Protein AF-A0A7C8HHB5-F1 (afdb_monomer)

Sequence (107 aa):
RRAWRRAARSRDTDARHRWRRREKDRLYAATMLAADWPRKGRRRLNDALGDTLGRERDARLLLARLKSEPAPHSAAAKSARRALRRAIRKLARKADDLGARLHRGGV

Radius of gyration: 16.06 Å; Cα contacts (8 Å, |Δi|>4): 86; chains: 1; bounding box: 35×22×47 Å

Mean predicted aligned error: 5.87 Å

Secondary structure (DSSP, 8-state):
-HHHHHHTT---HHHHHHHHHHHHHHHHHHHHSGGGSS-HHHHHHHHHHHHHHHHHHHHHHHHHHHHHSS-TTSHHHHHHHHHHHHHHHHHHHHHHHHHHHHHHT--

Foldseek 3Di:
DVLLVQLQVDPDLVSLVSVLVVLVVVLVVCVVCPPVDDDPVLNVLSVVLNVLSVQLSVLVVVLVVCVPDPPNPDPVNVVSNVVSVVSNVVSSVVSNVSSCCNVVVVD

Structure (mmCIF, N/CA/C/O backbone):
data_AF-A0A7C8HHB5-F1
#
_entry.id   AF-A0A7C8HHB5-F1
#
loop_
_atom_site.group_PDB
_atom_site.id
_atom_site.type_symbol
_atom_site.label_atom_id
_atom_site.label_alt_id
_atom_site.label_comp_id
_atom_site.label_asym_id
_atom_site.label_entity_id
_atom_site.label_seq_id
_atom_site.pdbx_PDB_ins_code
_atom_site.Cartn_x
_atom_site.Cartn_y
_atom_site.Cartn_z
_atom_site.occupancy
_atom_site.B_iso_or_equiv
_atom_site.auth_seq_id
_atom_site.auth_comp_id
_atom_site.auth_asym_id
_atom_site.auth_atom_id
_atom_site.pdbx_PDB_model_num
ATOM 1 N N . ARG A 1 1 ? -14.851 4.507 5.684 1.00 72.56 1 ARG A N 1
ATOM 2 C CA . ARG A 1 1 ? -15.504 3.403 4.934 1.00 72.56 1 ARG A CA 1
ATOM 3 C C . ARG A 1 1 ? -15.600 3.647 3.416 1.00 72.56 1 ARG A C 1
ATOM 5 O O . ARG A 1 1 ? -15.121 2.793 2.688 1.00 72.56 1 ARG A O 1
ATOM 12 N N . ARG A 1 2 ? -16.134 4.776 2.900 1.00 79.06 2 ARG A N 1
ATOM 13 C CA . ARG A 1 2 ? -16.253 5.023 1.432 1.00 79.06 2 ARG A CA 1
ATOM 14 C C . ARG A 1 2 ? -14.928 4.921 0.654 1.00 79.06 2 ARG A C 1
ATOM 16 O O . ARG A 1 2 ? -14.880 4.236 -0.358 1.00 79.06 2 ARG A O 1
ATOM 23 N N . ALA A 1 3 ? -13.856 5.548 1.149 1.00 80.44 3 ALA A N 1
ATOM 24 C CA . ALA A 1 3 ? -12.532 5.483 0.512 1.00 80.44 3 ALA A CA 1
ATOM 25 C C . ALA A 1 3 ? -11.985 4.046 0.427 1.00 80.44 3 ALA A C 1
ATOM 27 O O . ALA A 1 3 ? -11.516 3.643 -0.628 1.00 80.44 3 ALA A O 1
ATOM 28 N N . TRP A 1 4 ? -12.134 3.259 1.500 1.00 82.81 4 TRP A N 1
ATOM 29 C CA . TRP A 1 4 ? -11.798 1.833 1.502 1.00 82.81 4 TRP A CA 1
ATOM 30 C C . TRP A 1 4 ? -12.614 1.059 0.465 1.00 82.81 4 TRP A C 1
ATOM 32 O O . TRP A 1 4 ? -12.025 0.381 -0.359 1.00 82.81 4 TRP A O 1
ATOM 42 N N . ARG A 1 5 ? -13.947 1.204 0.430 1.00 84.19 5 ARG A N 1
ATOM 43 C CA . ARG A 1 5 ? -14.793 0.483 -0.544 1.00 84.19 5 ARG A CA 1
ATOM 44 C C . ARG A 1 5 ? -14.399 0.758 -1.999 1.00 84.19 5 ARG A C 1
ATOM 46 O O . ARG A 1 5 ? -14.453 -0.149 -2.813 1.00 84.19 5 ARG A O 1
ATOM 53 N N . ARG A 1 6 ? -13.993 1.993 -2.313 1.00 82.94 6 ARG A N 1
ATOM 54 C CA . ARG A 1 6 ? -13.542 2.389 -3.659 1.00 82.94 6 ARG A CA 1
ATOM 55 C C . ARG A 1 6 ? -12.125 1.909 -3.995 1.00 82.94 6 ARG A C 1
ATOM 57 O O . ARG A 1 6 ? -11.793 1.770 -5.164 1.00 82.94 6 ARG A O 1
ATOM 64 N N . ALA A 1 7 ? -11.278 1.718 -2.987 1.00 82.62 7 ALA A N 1
ATOM 65 C CA . ALA A 1 7 ? -9.873 1.363 -3.167 1.00 82.62 7 ALA A CA 1
ATOM 66 C C . ALA A 1 7 ? -9.597 -0.139 -3.010 1.00 82.62 7 ALA A C 1
ATOM 68 O O . ALA A 1 7 ? -8.644 -0.650 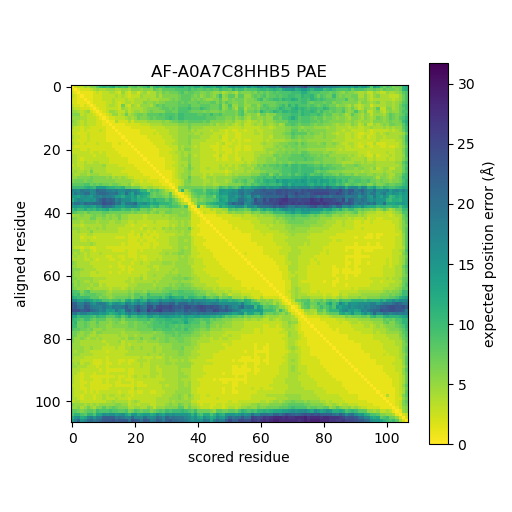-3.599 1.00 82.62 7 ALA A O 1
ATOM 69 N N . ALA A 1 8 ? -10.417 -0.843 -2.231 1.00 83.69 8 ALA A N 1
ATOM 70 C CA . ALA A 1 8 ? -10.313 -2.276 -2.011 1.00 83.69 8 ALA A CA 1
ATOM 71 C C . ALA A 1 8 ? -10.390 -3.003 -3.352 1.00 83.69 8 ALA A C 1
ATOM 73 O O . ALA A 1 8 ? -11.278 -2.724 -4.158 1.00 83.69 8 ALA A O 1
ATOM 74 N N . ARG A 1 9 ? -9.442 -3.912 -3.601 1.00 83.62 9 ARG A N 1
ATOM 75 C CA . ARG A 1 9 ? -9.284 -4.642 -4.872 1.00 83.62 9 ARG A CA 1
ATOM 76 C C . ARG A 1 9 ? -9.036 -3.759 -6.103 1.00 83.62 9 ARG A C 1
ATOM 78 O O . ARG A 1 9 ? -8.836 -4.287 -7.196 1.00 83.62 9 ARG A O 1
ATOM 85 N N . SER A 1 10 ? -8.985 -2.435 -5.947 1.00 85.06 10 SER A N 1
ATOM 86 C CA . SER A 1 10 ? -8.703 -1.521 -7.045 1.00 8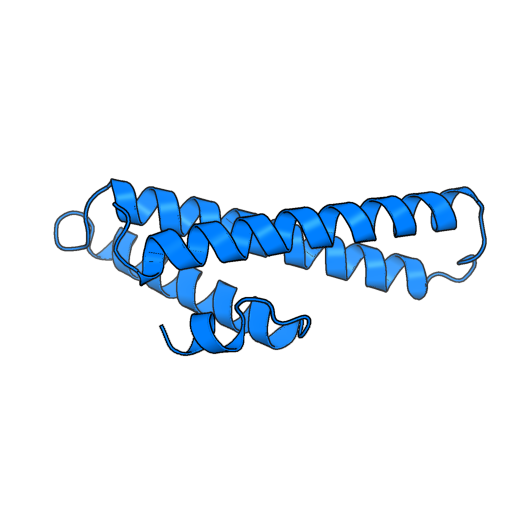5.06 10 SER A CA 1
ATOM 87 C C . SER A 1 10 ? -7.227 -1.580 -7.424 1.00 85.06 10 SER A C 1
ATOM 89 O O . SER A 1 10 ? -6.333 -1.648 -6.571 1.00 85.06 10 SER A O 1
ATOM 91 N N . ARG A 1 11 ? -6.974 -1.530 -8.734 1.00 80.94 11 ARG A N 1
ATOM 92 C CA . ARG A 1 11 ? -5.635 -1.341 -9.301 1.00 80.94 11 ARG A CA 1
ATOM 93 C C . ARG A 1 11 ? -5.255 0.136 -9.401 1.00 80.94 11 ARG A C 1
ATOM 95 O O . ARG A 1 11 ? -4.072 0.409 -9.588 1.00 80.94 11 ARG A O 1
ATOM 102 N N . ASP A 1 12 ? -6.201 1.057 -9.217 1.00 86.50 12 ASP A N 1
ATOM 103 C CA . ASP A 1 12 ? -5.957 2.500 -9.244 1.00 86.50 12 ASP A CA 1
ATOM 104 C C . ASP A 1 12 ? -5.050 2.921 -8.074 1.00 86.50 12 ASP A C 1
ATOM 106 O O . ASP A 1 12 ? -5.395 2.786 -6.896 1.00 86.50 12 ASP A O 1
ATOM 110 N N . THR A 1 13 ? -3.864 3.427 -8.414 1.00 84.38 13 THR A N 1
ATOM 111 C CA . THR A 1 13 ? -2.870 3.892 -7.441 1.00 84.38 13 THR A CA 1
ATOM 112 C C . THR A 1 13 ? -3.388 5.081 -6.635 1.00 84.38 13 THR A C 1
ATOM 114 O O . THR A 1 13 ? -3.120 5.156 -5.433 1.00 84.38 13 THR A O 1
ATOM 117 N N . ASP A 1 14 ? -4.178 5.964 -7.242 1.00 87.12 14 ASP A N 1
ATOM 118 C CA . ASP A 1 14 ? -4.677 7.166 -6.582 1.00 87.12 14 ASP A CA 1
ATOM 119 C C . ASP A 1 14 ? -5.809 6.839 -5.617 1.00 87.12 14 ASP A C 1
ATOM 121 O O . ASP A 1 14 ? -5.840 7.366 -4.502 1.00 87.12 14 ASP A O 1
ATOM 125 N N . ALA A 1 15 ? -6.703 5.913 -5.976 1.00 87.88 15 ALA A N 1
ATOM 126 C CA . ALA A 1 15 ? -7.695 5.387 -5.041 1.00 87.88 15 ALA A CA 1
ATOM 127 C C . ALA A 1 15 ? -7.031 4.773 -3.802 1.00 87.88 15 ALA A C 1
ATOM 129 O O . ALA A 1 15 ? -7.437 5.081 -2.676 1.00 87.88 15 ALA A O 1
ATOM 130 N N . ARG A 1 16 ? -5.977 3.966 -3.982 1.00 88.12 16 ARG A N 1
ATOM 131 C CA . ARG A 1 16 ? -5.240 3.360 -2.860 1.00 88.12 16 ARG A CA 1
ATOM 132 C C . ARG A 1 16 ? -4.482 4.394 -2.034 1.00 88.12 16 ARG A C 1
ATOM 134 O O . ARG A 1 16 ? -4.503 4.331 -0.806 1.00 88.12 16 ARG A O 1
ATOM 141 N N . HIS A 1 17 ? -3.901 5.406 -2.671 1.00 87.62 17 HIS A N 1
ATOM 142 C CA . HIS A 1 17 ? -3.256 6.507 -1.962 1.00 87.62 17 HIS A CA 1
ATOM 143 C C . HIS A 1 17 ? -4.258 7.367 -1.169 1.00 87.62 17 HIS A C 1
ATOM 145 O O . HIS A 1 17 ? -3.998 7.722 -0.017 1.00 87.62 17 HIS A O 1
ATOM 151 N N . ARG A 1 18 ? -5.438 7.661 -1.734 1.00 89.62 18 ARG A N 1
ATOM 152 C CA . ARG A 1 18 ? -6.543 8.324 -1.017 1.00 89.62 18 ARG A CA 1
ATOM 153 C C . ARG A 1 18 ? -7.005 7.499 0.180 1.00 89.62 18 ARG A C 1
ATOM 155 O O . ARG A 1 18 ? -7.263 8.065 1.239 1.00 89.62 18 ARG A O 1
ATOM 162 N N . TRP A 1 19 ? -7.093 6.178 0.031 1.00 90.25 19 TRP A N 1
ATOM 163 C 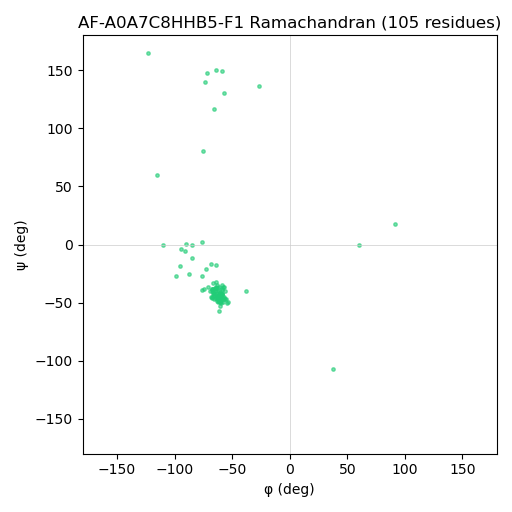CA . TRP A 1 19 ? -7.403 5.292 1.148 1.00 90.25 19 TRP A CA 1
ATOM 164 C C . TRP A 1 19 ? -6.342 5.394 2.250 1.00 90.25 19 TRP A C 1
ATOM 166 O O . TRP A 1 19 ? -6.711 5.684 3.387 1.00 90.25 19 TRP A O 1
ATOM 176 N N . ARG A 1 20 ? -5.049 5.297 1.913 1.00 90.50 20 ARG A N 1
ATOM 177 C CA . ARG A 1 20 ? -3.946 5.470 2.875 1.00 90.50 20 ARG A CA 1
ATOM 178 C C . ARG A 1 20 ? -4.040 6.785 3.645 1.00 90.50 20 ARG A C 1
ATOM 180 O O . ARG A 1 20 ? -3.957 6.761 4.867 1.00 90.50 20 ARG A O 1
ATOM 187 N N . ARG A 1 21 ? -4.229 7.916 2.951 1.00 91.31 21 ARG A N 1
ATOM 188 C CA . ARG A 1 21 ? -4.374 9.234 3.600 1.00 91.31 21 ARG A CA 1
ATOM 189 C C . ARG A 1 21 ? -5.486 9.210 4.645 1.00 91.31 21 ARG A C 1
ATOM 191 O O . ARG A 1 21 ? -5.238 9.499 5.804 1.00 91.31 21 ARG A O 1
ATOM 198 N N . ARG A 1 22 ? -6.668 8.715 4.269 1.00 89.81 22 ARG A N 1
ATOM 199 C CA . ARG A 1 22 ? -7.816 8.635 5.183 1.00 89.81 22 ARG A CA 1
ATOM 200 C C . ARG A 1 22 ? -7.599 7.710 6.381 1.00 89.81 22 ARG A C 1
ATOM 202 O O . ARG A 1 22 ? -8.205 7.950 7.418 1.00 89.81 22 ARG A O 1
ATOM 209 N N . GLU A 1 23 ? -6.829 6.632 6.245 1.00 89.38 23 GLU A N 1
ATOM 210 C CA . GLU A 1 23 ? -6.492 5.775 7.393 1.00 89.38 23 GLU A CA 1
ATOM 211 C C . GLU A 1 23 ? -5.452 6.429 8.305 1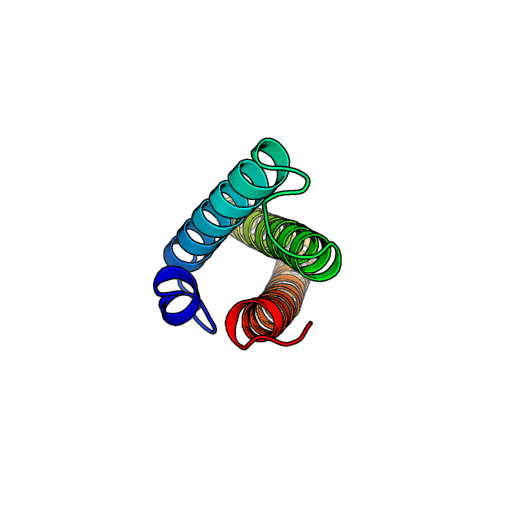.00 89.38 23 GLU A C 1
ATOM 213 O O . GLU A 1 23 ? -5.615 6.385 9.523 1.00 89.38 23 GLU A O 1
ATOM 218 N N . LYS A 1 24 ? -4.464 7.128 7.729 1.00 89.19 24 LYS 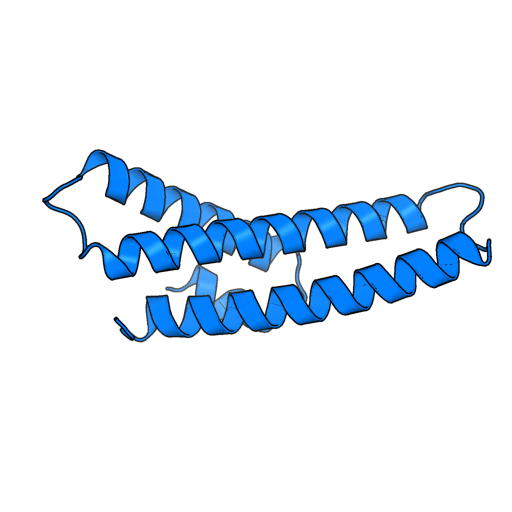A N 1
ATOM 219 C CA . LYS A 1 24 ? -3.496 7.932 8.484 1.00 89.19 24 LYS A CA 1
ATOM 220 C C . LYS A 1 24 ? -4.193 9.031 9.289 1.00 89.19 24 LYS A C 1
ATOM 222 O O . LYS A 1 24 ? -3.928 9.146 10.478 1.00 89.19 24 LYS A O 1
ATOM 227 N N . ASP A 1 25 ? -5.139 9.754 8.688 1.00 88.69 25 ASP A N 1
ATOM 228 C CA . ASP A 1 25 ? -5.928 10.781 9.385 1.00 88.69 25 ASP A CA 1
ATOM 229 C C . ASP A 1 25 ? -6.693 10.179 10.575 1.00 88.69 25 ASP A C 1
ATOM 231 O O . ASP A 1 25 ? -6.717 10.740 11.667 1.00 88.69 25 ASP A O 1
ATOM 235 N N . ARG A 1 26 ? -7.288 8.989 10.394 1.00 84.00 26 ARG A N 1
ATOM 236 C CA . ARG A 1 26 ? -7.985 8.279 11.479 1.00 84.00 26 ARG A CA 1
ATOM 237 C C . ARG A 1 26 ? -7.045 7.805 12.571 1.00 84.00 26 ARG A C 1
ATOM 239 O O . ARG A 1 26 ? -7.449 7.796 13.727 1.00 84.00 26 ARG A O 1
ATOM 246 N N . LEU A 1 27 ? -5.849 7.344 12.209 1.00 84.00 27 LEU A N 1
ATOM 247 C CA . LEU A 1 27 ? -4.841 6.939 13.179 1.00 84.00 27 LEU A CA 1
ATOM 248 C C . LEU A 1 27 ? -4.373 8.150 13.984 1.00 84.00 27 LEU A C 1
ATOM 250 O O . LEU A 1 27 ? -4.303 8.044 15.199 1.00 84.00 27 LEU A O 1
ATOM 254 N N . TYR A 1 28 ? -4.145 9.290 13.326 1.00 85.62 28 TYR A N 1
ATOM 255 C CA . TYR A 1 28 ? -3.746 10.530 13.984 1.00 85.62 28 TYR A CA 1
ATOM 256 C C . TYR A 1 28 ? -4.818 11.027 14.960 1.00 85.62 28 TYR A C 1
ATOM 258 O O . TYR A 1 28 ? -4.526 11.229 16.137 1.00 85.62 28 TYR A O 1
ATOM 266 N N . ALA A 1 29 ? -6.077 11.091 14.512 1.00 83.56 29 ALA A N 1
ATOM 267 C CA . ALA A 1 29 ? -7.210 11.396 15.385 1.00 83.56 29 ALA A CA 1
ATOM 268 C C . ALA A 1 29 ? -7.299 10.413 16.567 1.00 83.56 29 ALA A C 1
ATOM 270 O O . ALA A 1 29 ? -7.518 10.827 17.698 1.00 83.56 29 ALA A O 1
ATOM 271 N N . ALA A 1 30 ? -7.047 9.118 16.330 1.00 79.69 30 ALA A N 1
ATOM 272 C CA . ALA A 1 30 ? -7.016 8.111 17.389 1.00 79.69 30 ALA A CA 1
ATOM 273 C C . ALA A 1 30 ? -5.893 8.297 18.399 1.00 79.69 30 ALA A C 1
ATOM 275 O O . ALA A 1 30 ? -6.084 8.019 19.575 1.00 79.69 30 ALA A O 1
ATOM 276 N N . THR A 1 31 ? -4.719 8.728 17.950 1.00 79.12 31 THR A N 1
ATOM 277 C CA . THR A 1 31 ? -3.611 9.039 18.852 1.00 79.12 31 THR A CA 1
ATOM 278 C C . THR A 1 31 ? -3.866 10.298 19.664 1.00 79.12 31 THR A C 1
ATOM 280 O O . THR A 1 31 ? -3.502 10.307 20.832 1.00 79.12 31 THR A O 1
ATOM 283 N N . MET A 1 32 ? -4.507 11.321 19.088 1.00 82.94 32 MET A N 1
ATOM 284 C CA . MET A 1 32 ? -4.829 12.559 19.810 1.00 82.94 32 MET A CA 1
ATOM 285 C C . MET A 1 32 ? -5.905 12.344 20.874 1.00 82.94 32 MET A C 1
ATOM 287 O O . MET A 1 32 ? -5.799 12.878 21.967 1.00 82.94 32 MET A O 1
ATOM 291 N N . LEU A 1 33 ? -6.917 11.536 20.558 1.00 78.38 33 LEU A N 1
ATOM 292 C CA . LEU A 1 33 ? -8.039 11.249 21.452 1.00 78.38 33 LEU A CA 1
ATOM 293 C C . LEU A 1 33 ? -7.743 10.104 22.442 1.00 78.38 33 LEU A C 1
ATOM 295 O O . LEU A 1 33 ? -8.593 9.764 23.253 1.00 78.38 33 LEU A O 1
ATOM 299 N N . ALA A 1 34 ? -6.547 9.508 22.372 1.00 70.19 34 ALA A N 1
ATOM 300 C CA . ALA A 1 34 ? -6.005 8.519 23.304 1.00 70.19 34 ALA A CA 1
ATOM 301 C C . ALA A 1 34 ? -7.038 7.508 23.858 1.00 70.19 34 ALA A C 1
ATOM 303 O O . ALA A 1 34 ? -7.434 6.590 23.136 1.00 70.19 34 ALA A O 1
ATOM 304 N N . ALA A 1 35 ? -7.421 7.631 25.134 1.00 67.31 35 ALA A N 1
ATOM 305 C CA . ALA A 1 35 ? -8.312 6.701 25.834 1.00 67.31 35 ALA A CA 1
ATOM 306 C C . ALA A 1 35 ? -9.785 6.794 25.389 1.00 67.31 35 ALA A C 1
ATOM 308 O O . ALA A 1 35 ? -10.515 5.813 25.521 1.00 67.31 35 ALA A O 1
ATOM 309 N N . ASP A 1 36 ? -10.189 7.916 24.790 1.00 70.56 36 ASP A N 1
ATOM 310 C CA . ASP A 1 36 ? -11.571 8.199 24.381 1.00 70.56 36 ASP A CA 1
ATOM 311 C C . ASP A 1 36 ? -11.878 7.725 22.946 1.00 70.56 36 ASP A C 1
ATOM 313 O O . ASP A 1 36 ? -12.989 7.874 22.433 1.00 70.56 36 ASP A O 1
ATOM 317 N N . TRP A 1 37 ? -10.895 7.119 22.268 1.00 65.38 37 TRP A N 1
ATOM 318 C CA . TRP A 1 37 ? -11.002 6.606 20.896 1.00 65.38 37 TRP A CA 1
ATOM 319 C C . TRP A 1 37 ? -10.644 5.102 20.852 1.00 65.38 37 TRP A C 1
ATOM 321 O O . TRP A 1 37 ? -10.155 4.525 21.820 1.00 65.38 37 TRP A O 1
ATOM 331 N N . PRO A 1 38 ? -10.967 4.374 19.769 1.00 65.44 38 PRO A N 1
ATOM 332 C CA . PRO A 1 38 ? -11.332 2.973 19.808 1.00 65.44 38 PRO A CA 1
ATOM 333 C C . PRO A 1 38 ? -10.209 2.050 20.288 1.00 65.44 38 PRO A C 1
ATOM 335 O O . PRO A 1 38 ? -9.029 2.250 20.005 1.00 65.44 38 PRO A O 1
ATOM 338 N N . ARG A 1 39 ? -10.658 0.952 20.909 1.00 72.94 39 ARG A N 1
ATOM 339 C CA . ARG A 1 39 ? -9.902 -0.175 21.480 1.00 72.94 39 ARG A CA 1
ATOM 340 C C . ARG A 1 39 ? -8.532 -0.424 20.827 1.00 72.94 39 ARG A C 1
ATOM 342 O O . ARG A 1 39 ? -8.423 -0.528 19.604 1.00 72.94 39 ARG A O 1
ATOM 349 N N . LYS A 1 40 ? -7.510 -0.668 21.661 1.00 75.50 40 LYS A N 1
ATOM 350 C CA . LYS A 1 40 ? -6.096 -0.965 21.318 1.00 75.50 40 LYS A CA 1
ATOM 351 C C . LYS A 1 40 ? -5.900 -1.856 20.077 1.00 75.50 40 LYS A C 1
ATOM 353 O O . LYS A 1 40 ? -5.012 -1.593 19.265 1.00 75.50 40 LYS A O 1
ATOM 358 N N . GLY A 1 41 ? -6.741 -2.880 19.893 1.00 79.88 41 GLY A N 1
ATOM 359 C CA . GLY A 1 41 ? -6.709 -3.766 18.720 1.00 79.88 41 GLY A CA 1
ATOM 360 C C . GLY A 1 41 ? -6.984 -3.050 17.390 1.00 79.88 41 GLY A C 1
ATOM 361 O O . GLY A 1 41 ? -6.283 -3.274 16.404 1.00 79.88 41 GLY A O 1
ATOM 362 N N . ARG A 1 42 ? -7.931 -2.107 17.368 1.00 83.19 42 ARG A N 1
ATOM 363 C CA . ARG A 1 42 ? -8.260 -1.308 16.182 1.00 83.19 42 ARG A CA 1
ATOM 364 C C . ARG A 1 42 ? -7.119 -0.368 15.791 1.00 83.19 42 ARG A C 1
ATOM 366 O O . ARG A 1 42 ? -6.852 -0.219 14.601 1.00 83.19 42 ARG A O 1
ATOM 373 N N . ARG A 1 43 ? -6.425 0.225 16.771 1.00 82.25 43 ARG A N 1
ATOM 374 C CA . ARG A 1 43 ? -5.244 1.072 16.530 1.00 82.25 43 ARG A CA 1
ATOM 375 C C . ARG A 1 43 ? -4.123 0.278 15.860 1.00 82.25 43 ARG A C 1
ATOM 377 O O . ARG A 1 43 ? -3.631 0.707 14.824 1.00 82.25 43 ARG A O 1
ATOM 384 N N . ARG A 1 44 ? -3.797 -0.908 16.388 1.00 85.56 44 ARG A N 1
ATOM 385 C CA . ARG A 1 44 ? -2.791 -1.815 15.800 1.00 85.56 44 ARG A CA 1
ATOM 386 C C . ARG A 1 44 ? -3.139 -2.225 14.367 1.00 85.56 44 ARG A C 1
ATOM 388 O O . ARG A 1 44 ? -2.271 -2.233 13.504 1.00 85.56 44 ARG A O 1
ATOM 395 N N . LEU A 1 45 ? -4.408 -2.543 14.099 1.00 88.62 45 LEU A N 1
ATOM 396 C CA . LEU A 1 45 ? -4.861 -2.872 12.743 1.00 88.62 45 LEU A CA 1
ATOM 397 C C . LEU A 1 45 ? -4.755 -1.680 11.785 1.00 88.62 45 LEU A C 1
ATOM 399 O O . LEU A 1 45 ? -4.387 -1.868 10.628 1.00 88.62 45 LEU A O 1
ATOM 403 N N . ASN A 1 46 ? -5.080 -0.471 12.250 1.00 87.56 46 ASN A N 1
ATOM 404 C CA . ASN A 1 46 ? -4.985 0.742 11.440 1.00 87.56 46 ASN A CA 1
ATOM 405 C C . ASN A 1 46 ? -3.522 1.085 11.105 1.00 87.56 46 ASN A C 1
ATOM 407 O O . ASN A 1 46 ? -3.204 1.373 9.955 1.00 87.56 46 ASN A O 1
ATOM 411 N N . ASP A 1 47 ? -2.628 0.957 12.084 1.00 89.19 47 ASP A N 1
ATOM 412 C CA . ASP A 1 47 ? -1.185 1.139 11.913 1.00 89.19 47 ASP A CA 1
ATOM 413 C C . ASP A 1 47 ? -0.601 0.141 10.896 1.00 89.19 47 ASP A C 1
ATOM 415 O O . ASP A 1 47 ? -0.071 0.526 9.853 1.00 89.19 47 ASP A O 1
ATOM 419 N N . ALA A 1 48 ? -0.864 -1.157 11.095 1.00 92.50 48 ALA A N 1
ATOM 420 C CA . ALA A 1 48 ? -0.436 -2.208 10.172 1.00 92.50 48 ALA A CA 1
ATOM 421 C C . ALA A 1 48 ? -0.988 -2.022 8.744 1.00 92.50 48 ALA A C 1
ATOM 423 O O . ALA A 1 48 ? -0.322 -2.358 7.754 1.00 92.50 48 ALA A O 1
ATOM 424 N N . LEU A 1 49 ? -2.215 -1.507 8.615 1.00 92.69 49 LEU A N 1
ATOM 425 C CA . LEU A 1 49 ? -2.813 -1.171 7.325 1.00 92.69 49 LEU A CA 1
ATOM 426 C C . LEU A 1 49 ? -2.094 0.015 6.669 1.00 92.69 49 LEU A C 1
ATOM 428 O O . LEU A 1 49 ? -1.785 -0.051 5.476 1.00 92.69 49 LEU A O 1
ATOM 432 N N . GLY A 1 50 ? -1.810 1.070 7.436 1.00 91.69 50 GLY A N 1
ATOM 433 C CA . GLY A 1 50 ? -1.067 2.246 6.986 1.00 91.69 50 GLY A CA 1
ATOM 434 C C . GLY A 1 50 ? 0.312 1.885 6.435 1.00 91.69 50 GLY A C 1
ATOM 435 O O . GLY A 1 50 ? 0.648 2.285 5.315 1.00 91.69 50 GLY A O 1
ATOM 436 N N . ASP A 1 51 ? 1.053 1.053 7.164 1.00 93.56 51 ASP A N 1
ATOM 437 C CA . ASP A 1 51 ? 2.361 0.534 6.757 1.00 93.56 51 ASP A CA 1
ATOM 438 C C . ASP A 1 51 ? 2.285 -0.301 5.484 1.00 93.56 51 ASP A C 1
ATOM 440 O O . ASP A 1 51 ? 3.077 -0.129 4.553 1.00 93.56 51 ASP A O 1
ATOM 444 N N . THR A 1 52 ? 1.306 -1.205 5.411 1.00 95.62 52 THR A N 1
ATOM 445 C CA . THR A 1 52 ? 1.144 -2.084 4.248 1.00 95.62 52 THR A CA 1
ATOM 446 C C . THR A 1 52 ? 0.816 -1.273 2.990 1.00 95.62 52 THR A C 1
ATOM 448 O O . THR A 1 52 ? 1.413 -1.509 1.939 1.00 95.62 52 THR A O 1
ATOM 451 N N . LEU A 1 53 ? -0.077 -0.281 3.095 1.00 91.25 53 LEU A N 1
ATOM 452 C CA . LEU A 1 53 ? -0.398 0.638 1.997 1.00 91.25 53 LEU A CA 1
ATOM 453 C C . LEU A 1 53 ? 0.788 1.541 1.623 1.00 91.25 53 LEU A C 1
ATOM 455 O O . LEU A 1 53 ? 0.941 1.886 0.451 1.00 91.25 53 LEU A O 1
ATOM 459 N N . GLY A 1 54 ? 1.623 1.924 2.595 1.00 92.88 54 GLY A N 1
ATOM 460 C CA . GLY A 1 54 ? 2.873 2.653 2.362 1.00 92.88 54 GLY A CA 1
ATOM 461 C C . GLY A 1 54 ? 3.839 1.845 1.499 1.00 92.88 54 GLY A C 1
ATOM 462 O O . GLY A 1 54 ? 4.155 2.252 0.385 1.00 92.88 54 GLY A O 1
ATOM 463 N N . ARG A 1 55 ? 4.184 0.632 1.943 1.00 95.06 55 ARG A N 1
ATOM 464 C CA . ARG A 1 55 ? 5.070 -0.277 1.196 1.00 95.06 55 ARG A CA 1
ATOM 465 C C . ARG A 1 55 ? 4.531 -0.608 -0.196 1.00 95.06 55 ARG A C 1
ATOM 467 O O . ARG A 1 55 ? 5.297 -0.733 -1.149 1.00 95.06 55 ARG A O 1
ATOM 474 N N . GLU A 1 56 ? 3.210 -0.756 -0.340 1.00 94.38 56 GLU A N 1
ATOM 475 C CA . GLU A 1 56 ? 2.584 -0.966 -1.650 1.00 94.38 56 GLU A CA 1
ATOM 476 C C . GLU A 1 56 ? 2.812 0.234 -2.583 1.00 94.38 56 GLU A C 1
ATOM 478 O O . GLU A 1 56 ? 3.143 0.053 -3.759 1.00 94.38 56 GLU A O 1
ATOM 483 N N . ARG A 1 57 ? 2.644 1.459 -2.069 1.00 92.94 57 ARG A N 1
ATOM 484 C CA . ARG A 1 57 ? 2.871 2.695 -2.825 1.00 92.94 57 ARG A CA 1
ATOM 485 C C . ARG A 1 57 ? 4.328 2.815 -3.260 1.00 92.94 57 ARG A C 1
ATOM 487 O O . ARG A 1 57 ? 4.559 3.101 -4.434 1.00 92.94 57 ARG A O 1
ATOM 494 N N . ASP A 1 58 ? 5.268 2.542 -2.364 1.00 93.94 58 ASP A N 1
ATOM 495 C CA . ASP A 1 58 ? 6.703 2.625 -2.650 1.00 93.94 58 ASP A CA 1
ATOM 496 C C . ASP A 1 58 ? 7.106 1.616 -3.727 1.00 93.94 58 ASP A C 1
ATOM 498 O O . ASP A 1 58 ? 7.756 1.972 -4.707 1.00 93.94 58 ASP A O 1
ATOM 502 N N . ALA A 1 59 ? 6.613 0.376 -3.642 1.00 94.00 59 ALA A N 1
ATOM 503 C CA . ALA A 1 59 ? 6.857 -0.633 -4.670 1.00 94.00 59 ALA A CA 1
ATOM 504 C C . ALA A 1 59 ? 6.297 -0.222 -6.047 1.00 94.00 59 ALA A C 1
ATOM 506 O O . ALA A 1 59 ? 6.919 -0.488 -7.080 1.00 94.00 59 ALA A O 1
ATOM 507 N N . ARG A 1 60 ? 5.136 0.449 -6.088 1.00 92.94 60 ARG A N 1
ATOM 508 C CA . ARG A 1 60 ? 4.577 1.009 -7.333 1.00 92.94 60 ARG A CA 1
ATOM 509 C C . ARG A 1 60 ? 5.426 2.161 -7.876 1.00 92.94 60 ARG A C 1
ATOM 511 O O . ARG A 1 60 ? 5.606 2.231 -9.088 1.00 92.94 60 ARG A O 1
ATOM 518 N N . LEU A 1 61 ? 5.943 3.035 -7.009 1.00 92.19 61 LEU A N 1
ATOM 519 C CA . LEU A 1 61 ? 6.835 4.136 -7.393 1.00 92.19 61 LEU A CA 1
ATOM 520 C C . LEU A 1 61 ? 8.160 3.614 -7.954 1.00 92.19 61 LEU A C 1
ATOM 522 O O . LEU A 1 61 ? 8.566 4.034 -9.033 1.00 92.19 61 LEU A O 1
ATOM 526 N N . LEU A 1 62 ? 8.776 2.633 -7.291 1.00 92.75 62 LEU A N 1
ATOM 527 C CA . LEU A 1 62 ? 9.986 1.965 -7.775 1.00 92.75 62 LEU A CA 1
ATOM 528 C C . LEU A 1 62 ? 9.755 1.287 -9.129 1.00 92.75 62 LEU A C 1
ATOM 530 O O . LEU A 1 62 ? 10.574 1.410 -10.035 1.00 92.75 62 LEU A O 1
ATOM 534 N N . LEU A 1 63 ? 8.611 0.616 -9.308 1.00 92.31 63 LEU A N 1
ATOM 535 C CA . LEU A 1 63 ? 8.255 0.015 -10.593 1.00 92.31 63 LEU A CA 1
ATOM 536 C C . LEU A 1 63 ? 8.062 1.067 -11.696 1.00 92.31 63 LEU A C 1
ATOM 538 O O . LEU A 1 63 ? 8.379 0.783 -12.848 1.00 92.31 63 LEU A O 1
ATOM 542 N N . ALA A 1 64 ? 7.511 2.238 -11.372 1.00 90.81 64 ALA A N 1
ATOM 543 C CA . ALA A 1 64 ? 7.373 3.338 -12.322 1.00 90.81 64 ALA A CA 1
ATOM 544 C C . ALA A 1 64 ? 8.746 3.909 -12.705 1.00 90.81 64 ALA A C 1
ATOM 546 O O . ALA A 1 64 ? 9.027 4.041 -13.891 1.00 90.81 64 ALA A O 1
ATOM 547 N N . ARG A 1 65 ? 9.626 4.130 -11.721 1.00 90.50 65 ARG A N 1
ATOM 548 C CA . ARG A 1 65 ? 10.990 4.629 -11.937 1.00 90.50 65 ARG A CA 1
ATOM 549 C C . ARG A 1 65 ? 11.831 3.684 -12.801 1.00 90.50 65 ARG A C 1
ATOM 551 O O . ARG A 1 65 ? 12.418 4.112 -13.783 1.00 90.50 65 ARG A O 1
ATOM 558 N N . LEU A 1 66 ? 11.773 2.379 -12.536 1.00 88.94 66 LEU A N 1
ATOM 559 C CA . LEU A 1 66 ? 12.442 1.360 -13.361 1.00 88.94 66 LEU A CA 1
ATOM 560 C C . LEU A 1 66 ? 11.913 1.268 -14.801 1.00 88.94 66 LEU A C 1
ATOM 562 O O . LEU A 1 66 ? 12.532 0.626 -15.647 1.00 88.94 66 LEU A O 1
ATOM 566 N N . LYS A 1 67 ? 10.725 1.810 -15.090 1.00 86.75 67 LYS A N 1
ATOM 567 C CA . LYS A 1 67 ? 10.206 1.882 -16.463 1.00 86.75 67 LYS A CA 1
ATOM 568 C C . LYS A 1 67 ? 10.671 3.136 -17.197 1.00 86.75 67 LYS A C 1
ATOM 570 O O . LYS A 1 67 ? 10.686 3.098 -18.419 1.00 86.75 67 LYS A O 1
ATOM 575 N N . SER A 1 68 ? 10.991 4.208 -16.475 1.00 86.00 68 SER A N 1
ATOM 576 C CA . SER A 1 68 ? 11.428 5.483 -17.048 1.00 86.00 68 SER A CA 1
ATOM 577 C C . SER A 1 68 ? 12.947 5.590 -17.214 1.00 86.00 68 SER A C 1
ATOM 579 O O . SER A 1 68 ? 13.418 6.586 -17.745 1.00 86.00 68 SER A O 1
ATOM 581 N N . GLU A 1 69 ? 13.723 4.614 -16.736 1.00 82.56 69 GLU A N 1
ATOM 582 C CA . GLU A 1 69 ? 15.180 4.601 -16.905 1.00 82.56 69 GLU A CA 1
ATOM 583 C C . GLU A 1 69 ? 15.604 4.292 -18.355 1.00 82.56 69 GLU A C 1
ATOM 585 O O . GLU A 1 69 ? 14.937 3.497 -19.021 1.00 82.56 69 GLU A O 1
ATOM 590 N N . PRO A 1 70 ? 16.735 4.857 -18.829 1.00 69.25 70 PRO A N 1
ATOM 591 C CA . PRO A 1 70 ? 17.185 4.769 -20.224 1.00 69.25 70 PRO A CA 1
ATOM 592 C C . PRO A 1 70 ? 17.637 3.368 -20.673 1.00 69.25 70 PRO A C 1
ATOM 594 O O . PRO A 1 70 ? 17.658 3.094 -21.868 1.00 69.25 70 PRO A O 1
ATOM 597 N N . ALA A 1 71 ? 17.920 2.442 -19.746 1.00 69.50 71 ALA A N 1
ATOM 598 C CA . ALA A 1 71 ? 18.250 1.043 -20.053 1.00 69.50 71 ALA A CA 1
ATOM 599 C C . ALA A 1 71 ? 17.203 0.044 -19.502 1.00 69.50 71 ALA A C 1
ATOM 601 O O . ALA A 1 71 ? 17.530 -0.860 -18.723 1.00 69.50 71 ALA A O 1
ATOM 602 N N . PRO A 1 72 ? 15.921 0.129 -19.910 1.00 70.25 72 PRO A N 1
ATOM 603 C CA . PRO A 1 72 ? 14.830 -0.614 -19.282 1.00 70.25 72 PRO A CA 1
ATOM 604 C C . PRO A 1 72 ? 14.805 -2.105 -19.668 1.00 70.25 72 PRO A C 1
ATOM 606 O O . PRO A 1 72 ? 13.897 -2.833 -19.255 1.00 70.25 72 PRO A O 1
ATOM 609 N N . HIS A 1 73 ? 15.754 -2.593 -20.472 1.00 77.06 73 HIS A N 1
ATOM 610 C CA . HIS A 1 73 ? 15.733 -3.942 -21.050 1.00 77.06 73 HIS A CA 1
ATOM 611 C C . HIS A 1 73 ? 16.780 -4.909 -20.485 1.00 77.06 73 HIS A C 1
ATOM 613 O O . HIS A 1 73 ? 16.756 -6.082 -20.871 1.00 77.06 73 HIS A O 1
ATOM 619 N N . SER A 1 74 ? 17.620 -4.483 -19.535 1.00 85.94 74 SER A N 1
ATOM 620 C CA . SER A 1 74 ? 18.589 -5.382 -18.895 1.00 85.94 74 SER A CA 1
ATOM 621 C C . SER A 1 74 ? 17.896 -6.572 -18.209 1.00 85.94 74 SER A C 1
ATOM 623 O O . SER A 1 74 ? 16.752 -6.478 -17.741 1.00 85.94 74 SER A O 1
ATOM 625 N N . ALA A 1 75 ? 18.575 -7.722 -18.146 1.00 87.06 75 ALA A N 1
ATOM 626 C CA . ALA A 1 75 ? 18.051 -8.914 -17.472 1.00 87.06 75 ALA A CA 1
ATOM 627 C C . ALA A 1 75 ? 17.747 -8.634 -15.987 1.00 87.06 75 ALA A C 1
ATOM 629 O O . ALA A 1 75 ? 16.689 -9.023 -15.481 1.00 87.06 75 ALA A O 1
ATOM 630 N N . ALA A 1 76 ? 18.613 -7.857 -15.326 1.00 87.62 76 ALA A N 1
ATOM 631 C CA . ALA A 1 76 ? 18.406 -7.368 -13.967 1.00 87.62 76 ALA A CA 1
ATOM 632 C C . ALA A 1 76 ? 17.132 -6.510 -13.850 1.00 87.62 76 ALA A C 1
ATOM 634 O O . ALA A 1 76 ? 16.281 -6.796 -13.006 1.00 87.62 76 ALA A O 1
ATOM 635 N N . ALA A 1 77 ? 16.916 -5.538 -14.746 1.00 87.06 77 ALA A N 1
ATOM 636 C CA . ALA A 1 77 ? 15.707 -4.708 -14.747 1.00 87.06 77 ALA A CA 1
ATOM 637 C C . ALA A 1 77 ? 14.433 -5.532 -15.016 1.00 87.06 77 ALA A C 1
ATOM 639 O O . ALA A 1 77 ? 13.380 -5.303 -14.412 1.00 87.06 77 ALA A O 1
ATOM 640 N N . LYS A 1 78 ? 14.493 -6.539 -15.898 1.00 88.12 78 LYS A N 1
ATOM 641 C CA . LYS A 1 78 ? 13.381 -7.485 -16.114 1.00 88.12 78 LYS A CA 1
ATOM 642 C C . LYS A 1 78 ? 13.062 -8.271 -14.836 1.00 88.12 78 LYS A C 1
ATOM 644 O O . LYS A 1 78 ? 11.888 -8.340 -14.453 1.00 88.12 78 LYS A O 1
ATOM 649 N N . SER A 1 79 ? 14.080 -8.802 -14.157 1.00 90.81 79 SER A N 1
ATOM 650 C CA . SER A 1 79 ? 13.925 -9.541 -12.897 1.00 90.81 79 SER A CA 1
ATOM 651 C C . SER A 1 79 ? 13.357 -8.657 -11.779 1.00 90.81 79 SER A C 1
ATOM 653 O O . SER A 1 79 ? 12.331 -8.997 -11.181 1.00 90.81 79 SER A O 1
ATOM 655 N N . ALA A 1 80 ? 13.919 -7.460 -11.585 1.00 91.19 80 ALA A N 1
ATOM 656 C CA . ALA A 1 80 ? 13.463 -6.482 -10.598 1.00 91.19 80 ALA A CA 1
ATOM 657 C C . ALA A 1 80 ? 11.991 -6.090 -10.811 1.00 91.19 80 ALA A C 1
ATOM 659 O O . ALA A 1 80 ? 11.185 -6.125 -9.879 1.00 91.19 80 ALA A O 1
ATOM 660 N N . ARG A 1 81 ? 11.578 -5.816 -12.058 1.00 92.06 81 ARG A N 1
ATOM 661 C CA . ARG A 1 81 ? 10.168 -5.524 -12.377 1.00 92.06 81 ARG A CA 1
ATOM 662 C C . ARG A 1 81 ? 9.246 -6.705 -12.071 1.00 92.06 81 ARG A C 1
ATOM 664 O O . ARG A 1 81 ? 8.124 -6.497 -11.604 1.00 92.06 81 ARG A O 1
ATOM 671 N N . ARG A 1 82 ? 9.684 -7.947 -12.316 1.00 93.25 82 ARG A N 1
ATOM 672 C CA . ARG A 1 82 ? 8.909 -9.153 -11.972 1.00 93.25 82 ARG A CA 1
ATOM 673 C C . ARG A 1 82 ? 8.757 -9.293 -10.457 1.00 93.25 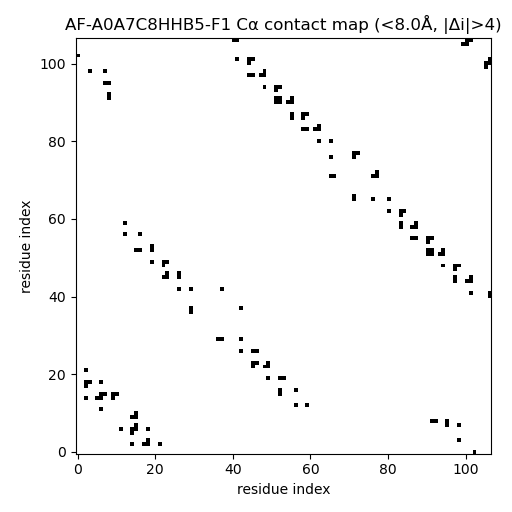82 ARG A C 1
ATOM 675 O O . ARG A 1 82 ? 7.641 -9.544 -9.995 1.00 93.25 82 ARG A O 1
ATOM 682 N N . ALA A 1 83 ? 9.834 -9.087 -9.702 1.00 94.94 83 ALA A N 1
ATOM 683 C CA . ALA A 1 83 ? 9.825 -9.114 -8.242 1.00 94.94 83 ALA A CA 1
ATOM 684 C C . ALA A 1 83 ? 8.895 -8.035 -7.662 1.00 94.94 83 ALA A C 1
ATOM 686 O O . ALA A 1 83 ? 7.998 -8.354 -6.880 1.00 94.94 83 ALA A O 1
ATOM 687 N N . LEU A 1 84 ? 9.000 -6.790 -8.137 1.00 94.56 84 LEU A N 1
ATOM 688 C CA . LEU A 1 84 ? 8.136 -5.685 -7.710 1.00 94.56 84 LEU A CA 1
ATOM 689 C C . LEU A 1 84 ? 6.661 -5.945 -8.016 1.00 94.56 84 LEU A C 1
ATOM 691 O O . LEU A 1 84 ? 5.811 -5.757 -7.151 1.00 94.56 84 LEU A O 1
ATOM 695 N N . ARG A 1 85 ? 6.325 -6.459 -9.207 1.00 94.94 85 ARG A N 1
ATOM 696 C CA . ARG A 1 85 ? 4.935 -6.832 -9.533 1.00 94.94 85 ARG A CA 1
ATOM 697 C C . ARG A 1 85 ? 4.382 -7.887 -8.574 1.00 94.94 85 ARG A C 1
ATOM 699 O O . ARG A 1 85 ? 3.209 -7.815 -8.212 1.00 94.94 85 ARG A O 1
ATOM 706 N N . ARG A 1 86 ? 5.196 -8.867 -8.163 1.00 95.94 86 ARG A N 1
ATOM 707 C CA . ARG A 1 86 ? 4.800 -9.879 -7.167 1.00 95.94 86 ARG A CA 1
ATOM 708 C C . ARG A 1 86 ? 4.602 -9.246 -5.789 1.00 95.94 86 ARG A C 1
ATOM 710 O O . ARG A 1 86 ? 3.571 -9.492 -5.164 1.00 95.94 86 ARG A O 1
ATOM 717 N N . ALA A 1 87 ? 5.532 -8.394 -5.361 1.00 95.50 87 ALA A N 1
ATOM 718 C CA . ALA A 1 87 ? 5.451 -7.674 -4.094 1.00 95.50 87 ALA A CA 1
ATOM 719 C C . ALA A 1 87 ? 4.196 -6.791 -4.018 1.00 95.50 87 ALA A C 1
ATOM 721 O O . ALA A 1 87 ? 3.434 -6.909 -3.063 1.00 95.50 87 ALA A O 1
ATOM 722 N N . ILE A 1 88 ? 3.911 -6.002 -5.062 1.00 94.94 88 ILE A N 1
ATOM 723 C CA . ILE A 1 88 ? 2.710 -5.155 -5.152 1.00 94.94 88 ILE A CA 1
ATOM 724 C C . ILE A 1 88 ? 1.441 -5.994 -4.981 1.00 94.94 88 ILE A C 1
ATOM 726 O O . ILE A 1 88 ? 0.577 -5.630 -4.192 1.00 94.94 88 ILE A O 1
ATOM 730 N N . ARG A 1 89 ? 1.321 -7.143 -5.665 1.00 94.44 89 ARG A N 1
ATOM 731 C CA . ARG A 1 89 ? 0.141 -8.020 -5.521 1.00 94.44 89 ARG A CA 1
ATOM 732 C C . ARG A 1 89 ? -0.008 -8.551 -4.098 1.00 94.44 89 ARG A C 1
ATOM 734 O O . ARG A 1 89 ? -1.120 -8.571 -3.578 1.00 94.44 89 ARG A O 1
ATOM 741 N N . LYS A 1 90 ? 1.091 -8.989 -3.477 1.00 96.12 90 LYS A N 1
ATOM 742 C CA . LYS A 1 90 ? 1.089 -9.509 -2.102 1.00 96.12 90 LYS A CA 1
ATOM 743 C C . LYS A 1 90 ? 0.675 -8.423 -1.105 1.00 96.12 90 LYS A C 1
ATOM 745 O O . LYS A 1 90 ? -0.185 -8.665 -0.264 1.00 96.12 90 LYS A O 1
ATOM 750 N N . LEU A 1 91 ? 1.252 -7.230 -1.231 1.00 94.88 91 LEU A N 1
ATOM 751 C CA . LEU A 1 91 ? 0.951 -6.083 -0.376 1.00 94.88 91 LEU A CA 1
ATOM 752 C C . LEU A 1 91 ? -0.487 -5.596 -0.569 1.00 94.88 91 LEU A C 1
ATOM 754 O O . LEU A 1 91 ? -1.174 -5.365 0.419 1.00 94.88 91 LEU A O 1
ATOM 758 N N . ALA A 1 92 ? -0.975 -5.533 -1.810 1.00 92.75 92 ALA A N 1
ATOM 759 C CA . ALA A 1 92 ? -2.351 -5.143 -2.104 1.00 92.75 92 ALA A CA 1
ATOM 760 C C . ALA A 1 92 ? -3.370 -6.098 -1.462 1.00 92.75 92 ALA A C 1
ATOM 762 O O . ALA A 1 92 ? -4.308 -5.634 -0.819 1.00 92.75 92 ALA A O 1
ATOM 763 N N . ARG A 1 93 ? -3.155 -7.420 -1.566 1.00 94.44 93 ARG A N 1
ATOM 764 C CA . ARG A 1 93 ? -4.007 -8.426 -0.902 1.00 94.44 93 ARG A CA 1
ATOM 765 C C . ARG A 1 93 ? -3.994 -8.251 0.615 1.00 94.44 93 ARG A C 1
ATOM 767 O O . ARG A 1 93 ? -5.048 -8.111 1.218 1.00 94.44 93 ARG A O 1
ATOM 774 N N . LYS A 1 94 ? -2.801 -8.147 1.213 1.00 94.88 94 LYS A N 1
ATOM 775 C CA . LYS A 1 94 ? -2.657 -7.937 2.660 1.00 94.88 94 LYS A CA 1
ATOM 776 C C . LYS A 1 94 ? -3.351 -6.652 3.127 1.00 94.88 94 LYS A C 1
ATOM 778 O O . LYS A 1 94 ? -4.004 -6.657 4.166 1.00 94.88 94 LYS A O 1
ATOM 783 N N . ALA A 1 95 ? -3.222 -5.559 2.375 1.00 93.06 95 ALA A N 1
ATOM 784 C CA . ALA A 1 95 ? -3.910 -4.309 2.674 1.00 93.06 95 ALA A CA 1
ATOM 785 C C . ALA A 1 95 ? -5.432 -4.481 2.590 1.00 93.06 95 ALA A C 1
ATOM 787 O O . ALA A 1 95 ? -6.137 -4.039 3.493 1.00 93.06 95 ALA A O 1
ATOM 788 N N . ASP A 1 96 ? -5.938 -5.152 1.553 1.00 92.31 96 ASP A N 1
ATOM 789 C CA . ASP A 1 96 ? -7.369 -5.422 1.388 1.00 92.31 96 ASP A CA 1
ATOM 790 C C . ASP A 1 96 ? -7.927 -6.251 2.562 1.00 92.31 96 ASP A C 1
ATOM 792 O O . ASP A 1 96 ? -8.978 -5.895 3.102 1.00 92.31 96 ASP A O 1
ATOM 796 N N . ASP A 1 97 ? -7.197 -7.276 3.014 1.00 93.06 97 ASP A N 1
ATOM 797 C CA . ASP A 1 97 ? -7.569 -8.123 4.157 1.00 93.06 97 ASP A CA 1
ATOM 798 C C . ASP A 1 97 ? -7.580 -7.335 5.476 1.00 93.06 97 ASP A C 1
ATOM 800 O O . ASP A 1 97 ? -8.548 -7.389 6.241 1.00 93.06 97 ASP A O 1
ATOM 804 N N . LEU A 1 98 ? -6.535 -6.540 5.737 1.00 91.81 98 LEU A N 1
ATOM 805 C CA . LEU A 1 98 ? -6.468 -5.659 6.909 1.00 91.81 98 LEU A CA 1
ATOM 806 C C . LEU A 1 98 ? -7.592 -4.615 6.891 1.00 91.81 98 LEU A C 1
ATOM 808 O O . LEU A 1 98 ? -8.236 -4.371 7.912 1.00 91.81 98 LEU A O 1
ATOM 812 N N . GLY A 1 99 ? -7.876 -4.042 5.721 1.00 89.56 99 GLY A N 1
ATOM 813 C CA . GLY A 1 99 ? -8.991 -3.128 5.507 1.00 89.56 99 GLY A CA 1
ATOM 814 C C . GLY A 1 99 ? -10.341 -3.775 5.790 1.00 89.56 99 GLY A C 1
ATOM 815 O O . GLY A 1 99 ? -11.186 -3.169 6.451 1.00 89.56 99 GLY A O 1
ATOM 816 N N . ALA A 1 100 ? -10.541 -5.014 5.337 1.00 90.00 100 ALA A N 1
ATOM 817 C CA . ALA A 1 100 ? -11.751 -5.773 5.615 1.00 90.00 100 ALA A CA 1
ATOM 818 C C . ALA A 1 100 ? -11.929 -6.008 7.118 1.00 90.00 100 ALA A C 1
ATOM 820 O O . ALA A 1 100 ? -12.997 -5.695 7.641 1.00 90.00 100 ALA A O 1
ATOM 821 N N . ARG A 1 101 ? -10.883 -6.455 7.824 1.00 89.44 101 ARG A N 1
ATOM 822 C CA . ARG A 1 101 ? -10.911 -6.634 9.287 1.00 89.44 101 ARG A CA 1
ATOM 823 C C . ARG A 1 101 ? -11.257 -5.328 10.007 1.00 89.44 101 ARG A C 1
ATOM 825 O O . ARG A 1 101 ? -12.201 -5.282 10.792 1.00 89.44 101 ARG A O 1
ATOM 832 N N . LEU A 1 102 ? -10.576 -4.236 9.654 1.00 86.00 102 LEU A N 1
ATOM 833 C CA . LEU A 1 102 ? -10.770 -2.924 10.273 1.00 86.00 102 LEU A CA 1
ATOM 834 C C . LEU A 1 102 ? -12.180 -2.347 10.044 1.00 86.00 102 LEU A C 1
ATOM 836 O O . LEU A 1 102 ? -12.756 -1.729 10.945 1.00 86.00 102 LEU A O 1
ATOM 840 N N . HIS A 1 103 ? -12.750 -2.505 8.846 1.00 84.00 103 HIS A N 1
ATOM 841 C CA . HIS A 1 103 ? -14.025 -1.868 8.473 1.00 84.00 103 HIS A CA 1
ATOM 842 C C . HIS A 1 103 ? -15.262 -2.751 8.657 1.00 84.00 103 HIS A C 1
ATOM 844 O O . HIS A 1 103 ? -16.364 -2.197 8.712 1.00 84.00 103 HIS A O 1
ATOM 850 N N . ARG A 1 104 ? -15.104 -4.077 8.760 1.00 82.38 104 ARG A N 1
ATOM 851 C CA . ARG A 1 104 ? -16.196 -5.028 9.045 1.00 82.38 104 ARG A CA 1
ATOM 852 C C . ARG A 1 104 ? -16.345 -5.372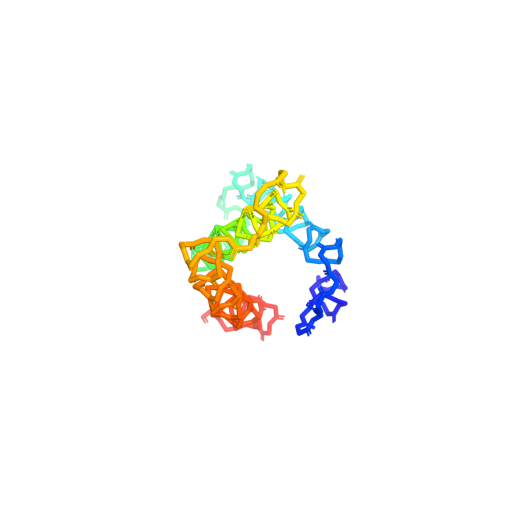 10.529 1.00 82.38 104 ARG A C 1
ATOM 854 O O . ARG A 1 104 ? -17.296 -6.051 10.873 1.00 82.38 104 ARG A O 1
ATOM 861 N N . GLY A 1 105 ? -15.467 -4.862 11.396 1.00 65.56 105 GLY A N 1
ATOM 862 C CA . GLY A 1 105 ? -15.586 -5.041 12.848 1.00 65.56 105 GLY A CA 1
ATOM 863 C C . GLY A 1 105 ? -14.857 -6.265 13.401 1.00 65.56 105 GLY A C 1
ATOM 864 O O . GLY A 1 105 ? -15.138 -6.655 14.523 1.00 65.56 105 GLY A O 1
ATOM 865 N N . GLY A 1 106 ? -13.912 -6.844 12.652 1.00 53.19 106 GLY A N 1
ATOM 866 C CA . GLY A 1 106 ? -13.047 -7.912 13.155 1.00 53.19 106 GLY A CA 1
ATOM 867 C C . GLY A 1 106 ? -11.977 -7.347 14.086 1.00 53.19 106 GLY A C 1
ATOM 868 O O . GLY A 1 106 ? -10.852 -7.093 13.642 1.00 53.19 106 GLY A O 1
ATOM 869 N N . VAL A 1 107 ? -12.354 -7.105 15.342 1.00 48.59 107 VAL A N 1
ATOM 870 C CA . VAL A 1 107 ? -11.446 -6.923 16.483 1.00 48.59 107 VAL A CA 1
ATOM 871 C C . VAL A 1 107 ? -11.693 -8.070 17.440 1.00 48.59 107 VAL A C 1
ATOM 873 O O . VAL A 1 107 ? -12.881 -8.280 17.757 1.00 48.59 107 VAL A O 1
#

Nearest PDB structures (foldseek):
  3h2v-assembly2_B  TM=5.407E-01  e=1.072E+00  Homo sapiens
  3jbi-assembly1_V  TM=5.232E-01  e=1.722E+00  Gallus gall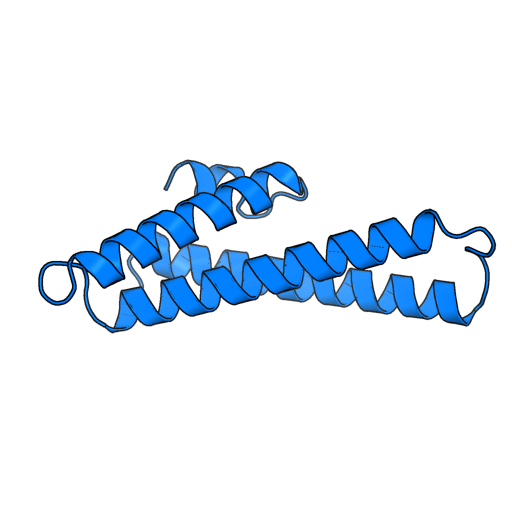us
  3myi-assembly1_A  TM=5.677E-01  e=4.688E+00  Homo sapiens
  3nvo-assembly1_A  TM=3.862E-01  e=6.101E+00  Salmonella enterica subsp. enterica serovar Typhimurium

pLDDT: mean 85.81, std 9.01, range [48.59, 96.12]

Solvent-accessible surface area (back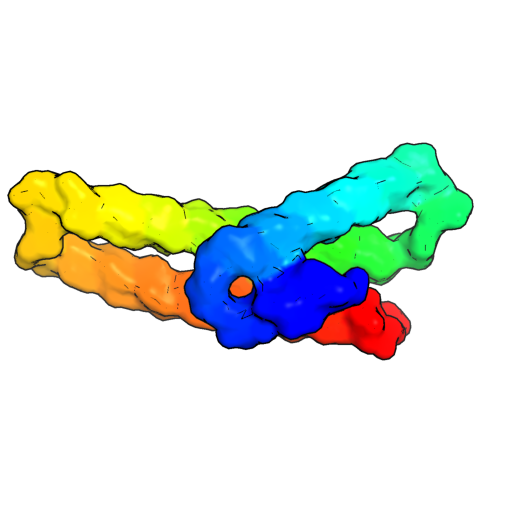bone atoms only — not comparable to full-atom values): 5781 Å² total; per-residue (Å²): 108,70,51,47,68,67,18,52,92,47,86,53,64,63,44,41,49,52,26,38,52,58,48,47,54,52,50,50,54,36,60,75,43,46,90,85,35,74,60,73,64,55,50,54,46,49,51,56,28,39,52,33,45,48,54,28,51,51,38,50,50,52,49,51,51,58,63,72,42,97,69,52,77,42,70,64,50,51,49,52,48,53,52,35,55,52,49,33,53,54,30,48,51,53,26,38,52,40,46,46,31,68,75,73,63,65,114